Protein 2D3F (pdb70)

Solvent-accessible surface area: 8812 Å² total

Organism: Saimiriine herpesvirus 2 (NCBI:txid10381)

Radius of gyration: 23.94 Å; Cα contacts (8 Å, |Δi|>4): 575; chains: 6; bounding box: 18×18×87 Å

Structure (mmCIF, N/CA/C/O backbone):
data_2D3F
#
_entry.id   2D3F
#
_cell.length_a   26.082
_cell.length_b   26.532
_cell.length_c   79.843
_cell.angle_alpha   90.00
_cell.angle_beta   89.97
_cell.angle_gamma   90.00
#
_symmetry.space_group_name_H-M   'P 1 21 1'
#
loop_
_entity.id
_entity.type
_entity.pdbx_description
1 polymer 'COLLAGEN MODEL PEPTIDES (PRO-PRO-GLY)4-PRO-HYP-GLY-(PRO-PRO-GLY)4'
2 water water
#
loop_
_atom_site.group_PDB
_atom_site.id
_atom_site.type_symbol
_atom_site.label_atom_id
_atom_site.label_alt_id
_atom_site.label_comp_id
_atom_site.label_asym_id
_atom_site.label_entity_id
_atom_site.label_seq_id
_atom_site.pdbx_PDB_ins_code
_atom_site.Cartn_x
_atom_site.Cartn_y
_atom_site.Cartn_z
_atom_site.occupancy
_atom_site.B_iso_or_equiv
_atom_site.auth_seq_id
_atom_site.auth_comp_id
_atom_site.auth_asym_id
_atom_site.auth_atom_id
_atom_site.pdbx_PDB_model_num
ATOM 1 N N . PRO A 1 1 ? -0.787 3.508 69.769 1.00 23.16 1 PRO A N 1
ATOM 2 C CA . PRO A 1 1 ? -1.733 3.440 68.639 1.00 22.30 1 PRO A CA 1
ATOM 3 C C . PRO A 1 1 ? -1.086 2.869 67.387 1.00 16.58 1 PRO A C 1
ATOM 4 O O . PRO A 1 1 ? 0.130 2.640 67.366 1.00 15.46 1 PRO A O 1
ATOM 8 N N . PRO A 1 2 ? -1.857 2.631 66.342 1.00 15.15 2 PRO A N 1
ATOM 9 C CA . PRO A 1 2 ? -1.243 2.174 65.080 1.00 13.70 2 PRO A CA 1
ATOM 10 C C . PRO A 1 2 ? -0.317 3.223 64.497 1.00 12.68 2 PRO A C 1
ATOM 11 O O . PRO A 1 2 ? -0.521 4.428 64.676 1.00 15.23 2 PRO A O 1
ATOM 15 N N . GLY A 1 3 ? 0.711 2.752 63.788 1.00 12.10 3 GLY A N 1
ATOM 16 C CA . GLY A 1 3 ? 1.615 3.672 63.093 1.00 12.55 3 GLY A CA 1
ATOM 17 C C . GLY A 1 3 ? 0.881 4.240 61.892 1.00 10.83 3 GLY A C 1
ATOM 18 O O . GLY A 1 3 ? -0.236 3.852 61.593 1.00 12.94 3 GLY A O 1
ATOM 19 N N . PRO A 1 4 ? 1.549 5.154 61.200 1.00 10.09 4 PRO A N 1
ATOM 20 C CA . PRO A 1 4 ? 1.007 5.786 60.006 1.00 9.21 4 PRO A CA 1
ATOM 21 C C . PRO A 1 4 ? 0.973 4.829 58.833 1.00 8.34 4 PRO A C 1
ATOM 22 O O . PRO A 1 4 ? 1.638 3.787 58.784 1.00 7.74 4 PRO A O 1
ATOM 26 N N . PRO A 1 5 ? 0.197 5.149 57.806 1.00 9.38 5 PRO A N 1
ATOM 27 C CA . PRO A 1 5 ? 0.207 4.297 56.621 1.00 8.98 5 PRO A CA 1
ATOM 28 C C . PRO A 1 5 ? 1.596 4.272 56.019 1.00 5.78 5 PRO A C 1
ATOM 29 O O . PRO A 1 5 ? 2.352 5.241 56.186 1.00 9.04 5 PRO A O 1
ATOM 33 N N . GLY A 1 6 ? 1.947 3.212 55.291 1.00 5.68 6 GLY A N 1
ATOM 34 C CA . GLY A 1 6 ? 3.156 3.212 54.456 1.00 6.29 6 GLY A CA 1
ATOM 35 C C . GLY A 1 6 ? 3.060 4.194 53.304 1.00 6.20 6 GLY A C 1
ATOM 36 O O . GLY A 1 6 ? 2.028 4.798 53.014 1.00 7.13 6 GLY A O 1
ATOM 37 N N . PRO A 1 7 ? 4.202 4.371 52.615 1.00 7.73 7 PRO A N 1
ATOM 38 C CA . PRO A 1 7 ? 4.215 5.277 51.477 1.00 8.85 7 PRO A CA 1
ATOM 39 C C . PRO A 1 7 ? 3.567 4.599 50.265 1.00 8.38 7 PRO A C 1
ATOM 40 O O . PRO A 1 7 ? 3.236 3.402 50.272 1.00 7.53 7 PRO A O 1
ATOM 44 N N . PRO A 1 8 ? 3.379 5.367 49.196 1.00 8.79 8 PRO A N 1
ATOM 45 C CA . PRO A 1 8 ? 2.813 4.828 47.966 1.00 7.80 8 PRO A CA 1
ATOM 46 C C . PRO A 1 8 ? 3.645 3.683 47.423 1.00 8.25 8 PRO A C 1
ATOM 47 O O . PRO A 1 8 ? 4.861 3.644 47.588 1.00 9.23 8 PRO A O 1
ATOM 51 N N . GLY A 1 9 ? 2.962 2.765 46.753 1.00 7.73 9 GL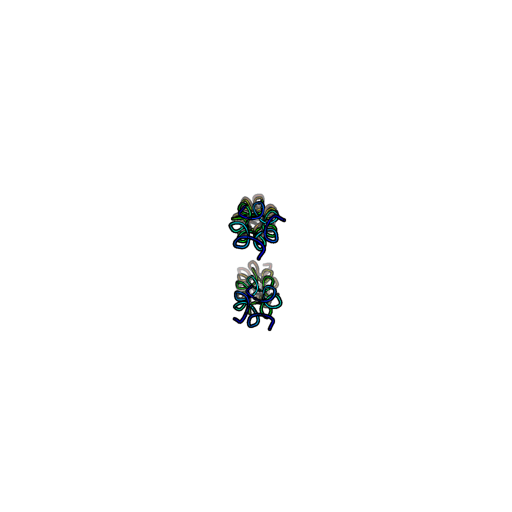Y A N 1
ATOM 52 C CA . GLY A 1 9 ? 3.655 1.716 46.040 1.00 7.30 9 GLY A CA 1
ATOM 53 C C . GLY A 1 9 ? 4.413 2.245 44.837 1.00 6.81 9 GLY A C 1
ATOM 54 O O . GLY A 1 9 ? 4.354 3.434 44.537 1.00 8.97 9 GLY A O 1
ATOM 55 N N . PRO A 1 10 ? 5.120 1.325 44.182 1.00 8.98 10 PRO A N 1
ATOM 56 C CA . PRO A 1 10 ? 5.923 1.765 43.012 1.00 8.76 10 PRO A CA 1
ATOM 57 C C . PRO A 1 10 ? 5.024 1.998 41.801 1.00 7.72 10 PRO A C 1
ATOM 58 O O . PRO A 1 10 ? 3.854 1.598 41.790 1.00 7.00 10 PRO A O 1
ATOM 62 N N . PRO A 1 11 ? 5.532 2.665 40.791 1.00 8.04 11 PRO A N 1
ATOM 63 C CA . PRO A 1 11 ? 4.777 2.852 39.548 1.00 7.14 11 PRO A CA 1
ATOM 64 C C . PRO A 1 11 ? 4.368 1.524 38.942 1.00 5.95 11 PRO A C 1
ATOM 65 O O . PRO A 1 11 ? 5.027 0.488 39.058 1.00 6.53 11 PRO A O 1
ATOM 69 N N . GLY A 1 12 ? 3.242 1.573 38.231 1.00 5.83 12 GLY A N 1
ATOM 70 C CA . GLY A 1 12 ? 2.869 0.373 37.498 1.00 6.48 12 GLY A CA 1
ATOM 71 C C . GLY A 1 12 ? 3.775 0.191 36.285 1.00 6.48 12 GLY A C 1
ATOM 72 O O . GLY A 1 12 ? 4.604 1.027 35.995 1.00 6.63 12 GLY A O 1
ATOM 73 N N . PRO A 1 13 ? 3.526 -0.957 35.654 1.00 8.00 13 PRO A N 1
ATOM 74 C CA . PRO A 1 13 ? 4.263 -1.267 34.435 1.00 10.06 13 PRO A CA 1
ATOM 75 C C . PRO A 1 13 ? 3.896 -0.366 33.256 1.00 11.04 13 PRO A C 1
ATOM 76 O O . PRO A 1 13 ? 2.870 0.300 33.245 1.00 6.99 13 PRO A O 1
ATOM 88 N N . GLY A 1 15 ? 2.405 0.692 29.726 1.00 8.30 15 GLY A N 1
ATOM 89 C CA . GLY A 1 15 ? 1.209 0.300 29.015 1.00 9.04 15 GLY A CA 1
ATOM 90 C C . GLY A 1 15 ? 1.496 -0.599 27.838 1.00 8.53 15 GLY A C 1
ATOM 91 O O . GLY A 1 15 ? 2.644 -0.867 27.456 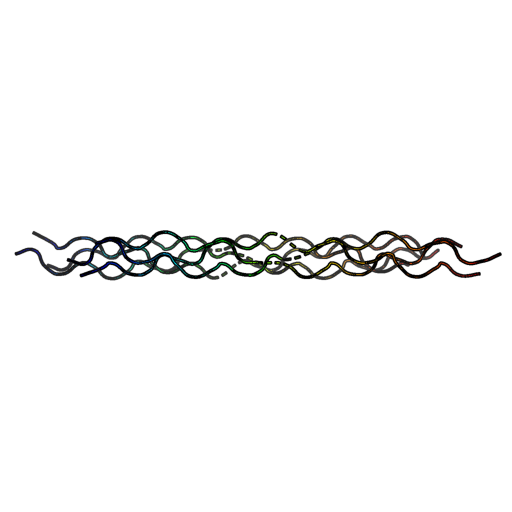1.00 10.94 15 GLY A O 1
ATOM 92 N N . PRO A 1 16 ? 0.417 -1.055 27.228 1.00 9.14 16 PRO A N 1
ATOM 93 C CA . PRO A 1 16 ? 0.550 -1.977 26.097 1.00 9.70 16 PRO A CA 1
ATOM 94 C C . PRO A 1 16 ? 1.043 -1.240 24.866 1.00 7.69 16 PRO A C 1
ATOM 95 O O . PRO A 1 16 ? 0.931 -0.014 24.818 1.00 6.79 16 PRO A O 1
ATOM 99 N N . PRO A 1 17 ? 1.558 -1.959 23.875 1.00 8.76 17 PRO A N 1
ATOM 100 C CA . PRO A 1 17 ? 1.976 -1.255 22.655 1.00 7.70 17 PRO A CA 1
ATOM 101 C C . PRO A 1 17 ? 0.801 -0.600 21.925 1.00 9.05 17 PRO A C 1
ATOM 102 O O . PRO A 1 17 ? -0.369 -1.000 22.019 1.00 9.48 17 PRO A O 1
ATOM 106 N N . GLY A 1 18 ? 1.117 0.476 21.172 1.00 8.88 18 GLY A N 1
ATOM 107 C CA . GLY A 1 18 ? 0.074 1.129 20.379 1.00 8.11 18 GLY A CA 1
ATOM 108 C C . GLY A 1 18 ? -0.288 0.324 19.138 1.00 9.71 18 GLY A C 1
ATOM 109 O O . GLY A 1 18 ? 0.364 -0.684 18.866 1.00 9.28 18 GLY A O 1
ATOM 110 N N . PRO A 1 19 ? -1.286 0.754 18.370 1.00 9.59 19 PRO A N 1
ATOM 111 C CA . PRO A 1 19 ? -1.767 0.016 17.196 1.00 9.68 19 PRO A CA 1
ATOM 112 C C . PRO A 1 19 ? -0.838 0.186 15.987 1.00 8.37 19 PRO A C 1
ATOM 113 O O . PRO A 1 19 ? -0.024 1.116 15.931 1.00 11.24 19 PRO A O 1
ATOM 117 N N . PRO A 1 20 ? -0.944 -0.685 14.986 1.00 10.61 20 PRO A N 1
ATOM 118 C CA . PRO A 1 20 ? -0.140 -0.499 13.778 1.00 10.65 20 PRO A CA 1
ATOM 119 C C . PRO A 1 20 ? -0.466 0.874 13.179 1.00 12.71 20 PRO A C 1
ATOM 120 O O . PRO A 1 20 ? -1.561 1.414 13.310 1.00 14.61 20 PRO A O 1
ATOM 124 N N . GLY A 1 21 ? 0.529 1.481 12.528 1.00 11.60 21 GLY A N 1
ATOM 125 C CA . GLY A 1 21 ? 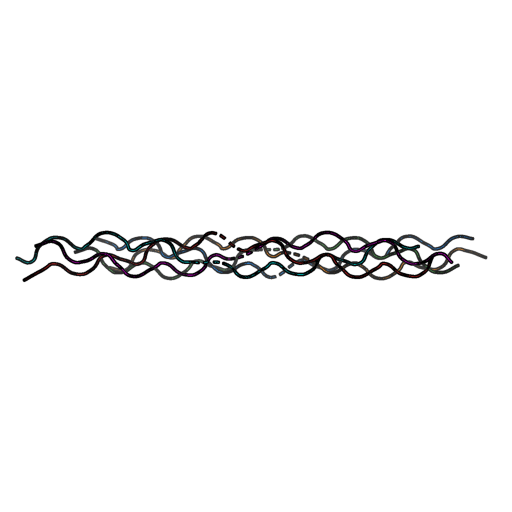0.300 2.736 11.816 1.00 14.90 21 GLY A CA 1
ATOM 126 C C . GLY A 1 21 ? -0.615 2.634 10.616 1.00 20.46 21 GLY A C 1
ATOM 127 O O . GLY A 1 21 ? -1.046 1.539 10.222 1.00 20.30 21 GLY A O 1
ATOM 128 N N . PRO A 1 22 ? -0.961 3.742 9.949 1.00 18.63 22 PRO A N 1
ATOM 129 C CA . PRO A 1 22 ? -1.838 3.677 8.781 1.00 20.10 22 PRO A CA 1
ATOM 130 C C . PRO A 1 22 ? -1.134 3.088 7.567 1.00 22.52 22 PRO A C 1
ATOM 131 O O . PRO A 1 22 ? 0.087 3.033 7.547 1.00 19.71 22 PRO A O 1
ATOM 135 N N . PRO A 1 23 ? -1.897 2.675 6.567 1.00 28.69 23 PRO A N 1
ATOM 136 C CA . PRO A 1 23 ? -1.294 2.163 5.328 1.00 31.20 23 PRO A CA 1
ATOM 137 C C . PRO A 1 23 ? -0.357 3.165 4.664 1.00 34.21 23 PRO A C 1
ATOM 138 O O . PRO A 1 23 ? -0.538 4.371 4.832 1.00 35.78 23 PRO A O 1
ATOM 142 N N . GLY A 1 24 ? 0.620 2.698 3.893 1.00 35.38 24 GLY A N 1
ATOM 143 C CA . GLY A 1 24 ? 1.460 3.637 3.150 1.00 38.32 24 GLY A CA 1
ATOM 144 C C . GLY A 1 24 ? 0.715 4.191 1.943 1.00 42.25 24 GLY A C 1
ATOM 145 O O . GLY A 1 24 ? -0.392 3.721 1.644 1.00 50.67 24 GLY A O 1
ATOM 146 N N . PRO A 1 25 ? 1.288 5.161 1.239 1.00 44.47 25 PRO A N 1
ATOM 147 C CA . PRO A 1 25 ? 0.613 5.772 0.090 1.00 44.72 25 PRO A CA 1
ATOM 148 C C . PRO A 1 25 ? 0.527 4.820 -1.103 1.00 44.15 25 PRO A C 1
ATOM 149 O O . PRO A 1 25 ? 1.190 3.778 -1.096 1.00 42.16 25 PRO A O 1
ATOM 153 N N . PRO A 1 26 ? -0.274 5.195 -2.101 1.00 44.98 26 PRO A N 1
ATOM 154 C CA . PRO A 1 26 ? -0.409 4.386 -3.315 1.00 46.30 26 PRO A CA 1
ATOM 155 C C . PRO A 1 26 ? 0.905 4.308 -4.095 1.00 47.58 26 PRO A C 1
ATOM 156 O O . PRO A 1 26 ? 1.997 4.523 -3.549 1.00 46.23 26 PRO A O 1
ATOM 160 N N . PRO B 1 1 ? 1.042 -1.238 67.114 1.00 30.64 1 PRO B N 1
ATOM 161 C CA . PRO B 1 1 ? 0.867 -2.056 65.897 1.00 27.20 1 PRO B CA 1
ATOM 162 C C . PRO B 1 1 ? 1.279 -1.311 64.640 1.00 17.37 1 PRO B C 1
ATOM 163 O O . PRO B 1 1 ? 1.115 -0.074 64.618 1.00 13.15 1 PRO B O 1
ATOM 167 N N . PRO B 1 2 ? 1.781 -1.981 63.611 1.00 13.33 2 PRO B N 1
ATOM 168 C CA . PRO B 1 2 ? 2.139 -1.275 62.366 1.00 10.75 2 PRO B CA 1
ATOM 169 C C . PRO B 1 2 ? 0.900 -0.635 61.749 1.00 10.00 2 PRO B C 1
ATOM 170 O O . PRO B 1 2 ? -0.237 -1.052 61.941 1.00 13.00 2 PRO B O 1
ATOM 174 N N . GLY B 1 3 ? 1.168 0.436 60.994 1.00 11.86 3 GLY B N 1
ATOM 175 C CA . GLY B 1 3 ? 0.095 1.108 60.261 1.00 9.63 3 GLY B CA 1
ATOM 176 C C . GLY B 1 3 ? -0.276 0.313 59.020 1.00 8.20 3 GLY B C 1
ATOM 177 O O . GLY B 1 3 ? 0.416 -0.669 58.736 1.00 8.70 3 GLY B O 1
ATOM 178 N N . PRO B 1 4 ? -1.318 0.713 58.315 1.00 8.08 4 PRO B N 1
ATOM 179 C CA . PRO B 1 4 ? -1.761 -0.026 57.122 1.00 8.18 4 PRO B CA 1
ATOM 180 C C . PRO B 1 4 ? -0.850 0.175 55.924 1.00 5.77 4 PRO B C 1
ATOM 181 O O . PRO B 1 4 ? -0.042 1.103 55.845 1.00 7.26 4 PRO B O 1
ATOM 185 N N . PRO B 1 5 ? -0.978 -0.697 54.916 1.00 7.16 5 PRO B N 1
ATOM 186 C CA . PRO B 1 5 ? -0.215 -0.481 53.686 1.00 7.24 5 PRO B CA 1
ATOM 187 C C . PRO B 1 5 ? -0.581 0.891 53.097 1.00 6.89 5 PRO B C 1
ATOM 188 O O . PRO B 1 5 ? -1.709 1.392 53.238 1.00 7.56 5 PRO B O 1
ATOM 192 N N . GLY B 1 6 ? 0.452 1.424 52.431 1.00 5.79 6 GLY B N 1
ATOM 193 C CA . GLY B 1 6 ? 0.301 2.679 51.696 1.00 4.71 6 GLY B CA 1
ATOM 194 C C . GLY B 1 6 ? -0.645 2.573 50.514 1.00 8.04 6 GLY B C 1
ATOM 195 O O . GLY B 1 6 ? -1.131 1.516 50.158 1.00 8.13 6 GLY B O 1
ATOM 196 N N . PRO B 1 7 ? -0.942 3.702 49.873 1.00 6.77 7 PRO B N 1
ATOM 197 C CA . PRO B 1 7 ? -1.828 3.695 48.719 1.00 7.71 7 PRO B CA 1
ATOM 198 C C . PRO B 1 7 ? -1.138 3.124 47.481 1.00 6.44 7 PRO B C 1
ATOM 199 O O . PRO B 1 7 ? 0.078 2.993 47.468 1.00 5.87 7 PRO B O 1
ATOM 203 N N . PRO B 1 8 ? -1.937 2.826 46.457 1.00 10.61 8 PRO B N 1
ATOM 204 C CA . PRO B 1 8 ? -1.330 2.363 45.194 1.00 8.96 8 PRO B CA 1
ATOM 205 C C . PRO B 1 8 ? -0.357 3.398 44.610 1.00 8.55 8 PRO B C 1
ATOM 206 O O . PRO B 1 8 ? -0.503 4.604 44.821 1.00 9.49 8 PRO B O 1
ATOM 210 N N . GLY B 1 9 ? 0.626 2.864 43.877 1.00 7.50 9 GLY B N 1
ATOM 211 C CA . GLY B 1 9 ? 1.528 3.722 43.174 1.00 5.65 9 GLY B CA 1
ATOM 212 C C . GLY B 1 9 ? 0.887 4.388 41.981 1.00 6.74 9 GLY B C 1
ATOM 213 O O . GLY B 1 9 ? -0.248 4.089 41.652 1.00 7.76 9 GLY B O 1
ATOM 214 N N . PRO B 1 10 ? 1.645 5.264 41.345 1.00 7.19 10 PRO B N 1
ATOM 215 C CA . PRO B 1 10 ? 1.115 5.907 40.137 1.00 9.58 10 PRO B CA 1
ATOM 216 C C . PRO B 1 10 ? 1.069 4.962 38.951 1.00 8.61 10 PRO B C 1
ATOM 217 O O . PRO B 1 10 ? 1.712 3.899 38.941 1.00 8.07 10 PRO B O 1
ATOM 221 N N . PRO B 1 11 ? 0.318 5.312 37.921 1.00 8.56 11 PRO B N 1
ATOM 222 C CA . PRO B 1 11 ? 0.317 4.506 36.698 1.00 8.83 11 PRO B CA 1
ATOM 223 C C . PRO B 1 11 ? 1.696 4.489 36.065 1.00 7.14 11 PRO B C 1
ATOM 224 O O . PRO B 1 11 ? 2.533 5.366 36.237 1.00 8.13 11 PRO B O 1
ATOM 228 N N . GLY B 1 12 ? 1.948 3.412 35.341 1.00 6.64 12 GLY B N 1
ATOM 229 C CA . GLY B 1 12 ? 3.147 3.335 34.547 1.00 5.84 12 GLY B CA 1
ATOM 230 C C . GLY B 1 12 ? 3.087 4.301 33.362 1.00 5.89 12 GLY B C 1
ATOM 231 O O . GLY B 1 12 ? 2.038 4.909 33.114 1.00 7.39 12 GLY B O 1
ATOM 232 N N . PRO B 1 13 ? 4.191 4.442 32.670 1.00 7.23 13 PRO B N 1
ATOM 233 C CA . PRO B 1 13 ? 4.201 5.320 31.507 1.00 7.79 13 PRO B CA 1
ATOM 234 C C . PRO B 1 13 ? 3.537 4.672 30.291 1.00 7.43 13 PRO B C 1
ATOM 235 O O . PRO B 1 13 ? 3.194 3.492 30.357 1.00 7.42 13 PRO B O 1
ATOM 247 N N . GLY B 1 15 ? 2.924 2.754 26.815 1.00 6.74 15 GLY B N 1
ATOM 248 C CA . GLY B 1 15 ? 3.593 1.688 26.110 1.00 7.64 15 GLY B CA 1
ATOM 249 C C . GLY B 1 15 ? 4.338 2.206 24.898 1.00 6.93 15 GLY B C 1
ATOM 250 O O . GLY B 1 15 ? 4.202 3.366 24.552 1.00 8.47 15 GLY B O 1
ATOM 251 N N . PRO B 1 16 ? 5.081 1.330 24.239 1.00 8.39 16 PRO B N 1
ATOM 252 C CA . PRO B 1 16 ? 5.854 1.637 23.057 1.00 9.77 16 PRO B CA 1
ATOM 253 C C . PRO B 1 16 ? 4.927 1.875 21.856 1.00 8.30 16 PRO B C 1
ATOM 254 O O . PRO B 1 16 ? 3.781 1.450 21.933 1.00 7.97 16 PRO B O 1
ATOM 258 N N . PRO B 1 17 ? 5.468 2.525 20.836 1.00 9.22 17 PRO B N 1
ATOM 259 C CA . PRO B 1 17 ? 4.653 2.761 19.640 1.00 11.26 17 PRO B CA 1
ATOM 260 C C . PRO B 1 17 ? 4.311 1.428 18.989 1.00 9.47 17 PRO B C 1
ATOM 261 O O . PRO B 1 17 ? 5.043 0.445 19.096 1.00 11.24 17 PRO B O 1
ATOM 265 N N . GLY B 1 18 ? 3.184 1.396 18.287 1.00 8.01 18 GLY B N 1
ATOM 266 C CA . GLY B 1 18 ? 2.757 0.270 17.476 1.00 12.57 18 GLY B CA 1
ATOM 267 C C . GLY B 1 18 ? 3.725 -0.009 16.361 1.00 12.96 18 GLY B C 1
ATOM 268 O O . GLY B 1 18 ? 4.650 0.749 16.075 1.00 11.72 18 GLY B O 1
ATOM 269 N N . PRO B 1 19 ? 3.561 -1.117 15.635 1.00 12.84 19 PRO B N 1
ATOM 270 C CA . PRO B 1 19 ? 4.348 -1.368 14.442 1.00 16.14 19 PRO B CA 1
ATOM 271 C C . PRO B 1 19 ? 3.940 -0.480 13.276 1.00 17.78 19 PRO B C 1
ATOM 272 O O . PRO B 1 19 ? 2.880 0.141 13.198 1.00 16.04 19 PRO B O 1
ATOM 276 N N . PRO B 1 20 ? 4.836 -0.417 12.293 1.00 22.49 20 PRO B N 1
ATOM 277 C CA . PRO B 1 20 ? 4.447 0.266 11.078 1.00 19.83 20 PRO B CA 1
ATOM 278 C C . PRO B 1 20 ? 3.222 -0.406 10.473 1.00 21.11 20 PRO B C 1
ATOM 279 O O . PRO B 1 20 ? 2.920 -1.591 10.601 1.00 23.25 20 PRO B O 1
ATOM 283 N N . GLY B 1 21 ? 2.484 0.423 9.752 1.00 16.51 21 GLY B N 1
ATOM 284 C CA . GLY B 1 21 ? 1.326 -0.073 9.027 1.00 23.22 21 GLY B CA 1
ATOM 285 C C . GLY B 1 21 ? 1.715 -0.809 7.758 1.00 26.64 21 GLY B C 1
ATOM 286 O O . GLY B 1 21 ? 2.869 -0.899 7.347 1.00 28.05 21 GLY B O 1
ATOM 287 N N . PRO B 1 22 ? 0.689 -1.345 7.113 1.00 29.36 22 PRO B N 1
ATOM 288 C CA . PRO B 1 22 ? 0.823 -2.083 5.862 1.00 31.87 22 PRO B CA 1
ATOM 289 C C . PRO B 1 22 ? 1.146 -1.104 4.735 1.00 40.44 22 PRO B C 1
ATOM 290 O O . PRO B 1 22 ? 0.861 0.086 4.919 1.00 37.64 22 PRO B O 1
ATOM 294 N N . PRO B 1 23 ? 1.703 -1.607 3.637 1.00 47.25 23 PRO B N 1
ATOM 295 C CA . PRO B 1 23 ? 1.972 -0.784 2.458 1.00 49.68 23 PRO B CA 1
ATOM 296 C C . PRO B 1 23 ? 0.695 -0.335 1.753 1.00 49.44 23 PRO B C 1
ATOM 297 O O . PRO B 1 23 ? -0.352 -0.974 1.853 1.00 41.95 23 PRO B O 1
ATOM 301 N N . GLY B 1 24 ? 0.842 0.771 1.029 1.00 51.97 24 GLY B N 1
ATOM 302 C CA . GLY B 1 24 ? -0.246 1.282 0.208 1.00 56.36 24 GLY B CA 1
ATOM 303 C C . GLY B 1 24 ? -0.585 0.304 -0.901 1.00 55.81 24 GLY B C 1
ATOM 304 O O . GLY B 1 24 ? 0.153 -0.658 -1.121 1.00 61.52 24 GLY B O 1
ATOM 305 N N . PRO B 1 25 ? -1.675 0.505 -1.624 1.00 58.78 25 PRO B N 1
ATOM 306 C CA . PRO B 1 25 ? -2.079 -0.475 -2.650 1.00 59.72 25 PRO B CA 1
ATOM 307 C C . PRO B 1 25 ? -1.223 -0.320 -3.900 1.00 64.27 25 PRO B C 1
ATOM 308 O O . PRO B 1 25 ? -0.328 0.540 -3.900 1.00 64.60 25 PRO B O 1
ATOM 312 N N . PRO B 1 26 ? -1.439 -1.097 -4.952 1.00 66.13 26 PRO B N 1
ATOM 313 C CA . PRO B 1 26 ? -0.656 -0.888 -6.181 1.00 65.20 26 PRO B CA 1
ATOM 314 C C . PRO B 1 26 ? -1.307 0.152 -7.076 1.00 61.04 26 PRO B C 1
ATOM 315 O O . PRO B 1 26 ? -1.208 1.366 -6.923 1.00 58.03 26 PRO B O 1
ATOM 319 N N . PRO C 1 1 ? 4.169 4.498 72.484 1.00 25.43 1 PRO C N 1
ATOM 320 C CA . PRO C 1 1 ? 4.182 5.344 71.268 1.00 24.49 1 PRO C CA 1
ATOM 321 C C . PRO C 1 1 ? 3.507 4.655 70.097 1.00 24.70 1 PRO C C 1
ATOM 322 O O . PRO C 1 1 ? 3.137 3.474 70.194 1.00 19.33 1 PRO C O 1
ATOM 326 N N . PRO C 1 2 ? 3.321 5.378 69.004 1.00 21.02 2 PRO C N 1
ATOM 327 C CA . PRO C 1 2 ? 2.752 4.747 67.814 1.00 17.98 2 PRO C CA 1
ATOM 328 C C . PRO C 1 2 ? 3.643 3.647 67.254 1.00 18.27 2 PRO C C 1
ATOM 329 O O . PRO C 1 2 ? 4.851 3.665 67.382 1.00 22.58 2 PRO C O 1
ATOM 333 N N . GLY C 1 3 ? 3.018 2.656 66.612 1.00 14.65 3 GLY C N 1
ATOM 334 C CA . GLY C 1 3 ? 3.817 1.588 66.022 1.00 14.18 3 GLY C CA 1
ATOM 335 C C . GLY C 1 3 ? 4.474 2.129 64.773 1.00 11.42 3 GLY C C 1
ATOM 336 O O . GLY C 1 3 ? 4.330 3.299 64.475 1.00 13.71 3 GLY C O 1
ATOM 337 N N . PRO C 1 4 ? 5.194 1.255 64.077 1.00 10.90 4 PRO C N 1
ATOM 338 C CA . PRO C 1 4 ? 5.920 1.659 62.878 1.00 12.64 4 PRO C CA 1
ATOM 339 C C . PRO C 1 4 ? 4.986 1.909 61.706 1.00 11.64 4 PRO C C 1
ATOM 340 O O . PRO C 1 4 ? 3.832 1.475 61.712 1.00 10.14 4 PRO C O 1
ATOM 344 N N . PRO C 1 5 ? 5.481 2.631 60.699 1.00 12.09 5 PRO C N 1
ATOM 345 C CA . PRO C 1 5 ? 4.702 2.830 59.475 1.00 10.06 5 PRO C CA 1
ATOM 346 C C . PRO C 1 5 ? 4.366 1.500 58.825 1.00 8.10 5 PRO C C 1
ATOM 347 O O . PRO C 1 5 ? 5.099 0.533 58.929 1.00 7.29 5 PRO C O 1
ATOM 351 N N . GLY C 1 6 ? 3.236 1.524 58.107 1.00 5.95 6 GLY C N 1
ATOM 352 C CA . GLY C 1 6 ? 2.843 0.347 57.337 1.00 8.80 6 GLY C CA 1
ATOM 353 C C . GLY C 1 6 ? 3.794 0.081 56.182 1.00 7.20 6 GLY C C 1
ATOM 354 O O . GLY C 1 6 ? 4.673 0.895 55.903 1.00 6.97 6 GLY C O 1
ATOM 355 N N . PRO C 1 7 ? 3.602 -1.049 55.484 1.00 8.23 7 PRO C N 1
ATOM 356 C CA . PRO C 1 7 ? 4.414 -1.322 54.295 1.00 9.81 7 PRO C CA 1
ATOM 357 C C . PRO C 1 7 ? 4.002 -0.430 53.129 1.00 9.67 7 PRO C C 1
ATOM 358 O O . PRO C 1 7 ? 2.931 0.156 53.083 1.00 7.19 7 PRO C O 1
ATOM 362 N N . PRO C 1 8 ? 4.870 -0.352 52.135 1.00 11.63 8 PRO C N 1
ATOM 363 C CA . PRO C 1 8 ? 4.473 0.395 50.934 1.00 9.24 8 PRO C CA 1
ATOM 364 C C . PRO C 1 8 ? 3.234 -0.223 50.318 1.00 9.76 8 PRO C C 1
ATOM 365 O O . PRO C 1 8 ? 2.928 -1.406 50.465 1.00 11.56 8 PRO C O 1
ATOM 369 N N . GLY C 1 9 ? 2.497 0.632 49.614 1.00 7.94 9 GLY C N 1
ATOM 370 C CA . GLY C 1 9 ? 1.325 0.218 48.883 1.00 10.29 9 GLY C CA 1
ATOM 371 C C . GLY C 1 9 ? 1.609 -0.691 47.714 1.00 8.51 9 GLY C C 1
ATOM 372 O O . GLY C 1 9 ? 2.754 -0.949 47.368 1.00 9.93 9 GLY C O 1
ATOM 373 N N . PRO C 1 10 ? 0.535 -1.165 47.080 1.00 9.67 10 PRO C N 1
ATOM 374 C CA . PRO C 1 10 ? 0.619 -2.007 45.898 1.00 8.66 10 PRO C CA 1
ATOM 375 C C . PRO C 1 10 ? 1.161 -1.168 44.727 1.00 8.19 10 PRO C C 1
ATOM 376 O O . PRO C 1 10 ? 1.042 0.060 44.728 1.00 7.37 10 PRO C O 1
ATOM 380 N N . PRO C 1 11 ? 1.632 -1.861 43.708 1.00 10.48 11 PRO C N 1
ATOM 381 C CA . PRO C 1 11 ? 2.008 -1.153 42.497 1.00 8.63 11 PRO C CA 1
ATOM 382 C C . PRO C 1 11 ? 0.832 -0.455 41.846 1.00 6.63 11 PRO C C 1
ATOM 383 O O . PRO C 1 11 ? -0.303 -0.866 41.941 1.00 7.77 11 PRO C O 1
ATOM 387 N N . GLY C 1 12 ? 1.095 0.618 41.119 1.00 6.63 12 GLY C N 1
ATOM 388 C CA . GLY C 1 12 ? 0.119 1.303 40.295 1.00 6.32 12 GLY C CA 1
ATOM 389 C C . GLY C 1 12 ? -0.269 0.455 39.108 1.00 6.09 12 GLY C C 1
ATOM 390 O O . GLY C 1 12 ? 0.307 -0.582 38.827 1.00 7.07 12 GLY C O 1
ATOM 391 N N . PRO C 1 13 ? -1.292 0.929 38.393 1.00 8.43 13 PRO C N 1
ATOM 392 C CA . PRO C 1 13 ? -1.753 0.172 37.237 1.00 7.51 13 PRO C CA 1
ATOM 393 C C . PRO C 1 13 ? -0.858 0.386 36.033 1.00 7.07 13 PRO C C 1
ATOM 394 O O . PRO C 1 13 ? -0.054 1.323 35.993 1.00 7.19 13 PRO C O 1
ATOM 406 N N . GLY C 1 15 ? 0.400 1.653 32.493 1.00 8.87 15 GLY C N 1
ATOM 407 C CA . GLY C 1 15 ? 0.244 2.894 31.757 1.00 8.96 15 GLY C CA 1
ATOM 408 C C . GLY C 1 15 ? -0.709 2.735 30.584 1.00 6.36 15 GLY C C 1
ATOM 409 O O . GLY C 1 15 ? -1.210 1.664 30.258 1.00 8.13 15 GLY C O 1
ATOM 410 N N . PRO C 1 16 ? -0.976 3.856 29.935 1.00 7.49 16 PRO C N 1
ATOM 411 C CA . PRO C 1 16 ? -1.793 3.829 28.721 1.00 7.96 16 PRO C CA 1
ATOM 412 C C . PRO C 1 16 ? -1.101 3.209 27.509 1.00 7.50 16 PRO C C 1
ATOM 413 O O . PRO C 1 16 ? 0.131 2.985 27.451 1.00 6.90 16 PRO C O 1
ATOM 417 N N . PRO C 1 17 ? -1.892 2.890 26.499 1.00 7.58 17 PRO C N 1
ATOM 418 C CA . PRO C 1 17 ? -1.303 2.345 25.282 1.00 8.47 17 PRO C CA 1
ATOM 419 C C . PRO C 1 17 ? -0.327 3.358 24.660 1.00 7.38 17 PRO C C 1
ATOM 420 O O . PRO C 1 17 ? -0.492 4.564 24.789 1.00 10.55 17 PRO C O 1
ATOM 424 N N . GLY C 1 18 ? 0.684 2.805 23.988 1.00 7.46 18 GLY C N 1
ATOM 425 C CA . GLY C 1 18 ? 1.579 3.645 23.210 1.00 8.66 18 GLY C CA 1
ATOM 426 C C . GLY C 1 18 ? 0.849 4.209 21.993 1.00 9.51 18 GLY C C 1
ATOM 427 O O . GLY C 1 18 ? -0.305 3.872 21.694 1.00 9.24 18 GLY C O 1
ATOM 428 N N . PRO C 1 19 ? 1.554 5.100 21.301 1.00 9.97 19 PRO C N 1
ATOM 429 C CA . PRO C 1 19 ? 1.011 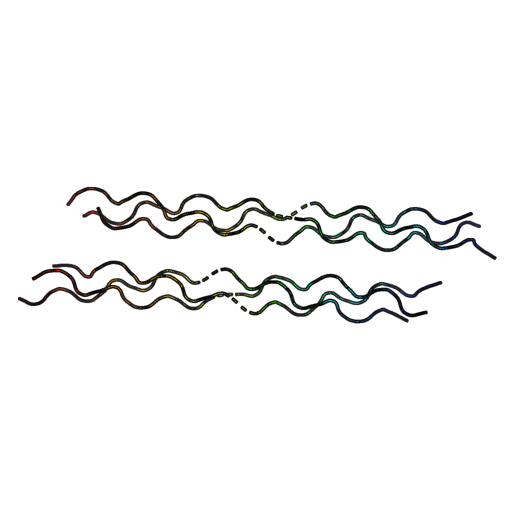5.783 20.119 1.00 10.83 19 PRO C CA 1
ATOM 430 C C . PRO C 1 19 ? 0.977 4.850 18.927 1.00 9.24 19 PRO C C 1
ATOM 431 O O . PRO C 1 19 ? 1.610 3.806 18.904 1.00 10.01 19 PRO C O 1
ATOM 435 N N . PRO C 1 20 ? 0.255 5.190 17.873 1.00 12.01 20 PRO C N 1
ATOM 436 C CA . PRO C 1 20 ? 0.322 4.330 16.685 1.00 12.30 20 PRO C CA 1
ATOM 437 C C . PRO C 1 20 ? 1.735 4.285 16.120 1.00 10.09 20 PRO C C 1
ATOM 438 O O . PRO C 1 20 ? 2.543 5.238 16.229 1.00 12.64 20 PRO C O 1
ATOM 442 N N . GLY C 1 21 ? 2.051 3.186 15.453 1.00 10.27 21 GLY C N 1
ATOM 443 C CA . GLY C 1 21 ? 3.221 3.141 14.598 1.00 12.77 21 GLY C CA 1
ATOM 444 C C . GLY C 1 21 ? 3.094 4.106 13.424 1.00 14.52 21 GLY C C 1
ATOM 445 O O . GLY C 1 21 ? 2.070 4.726 13.182 1.00 16.11 21 GLY C O 1
ATOM 446 N N . PRO C 1 22 ? 4.208 4.217 12.710 1.00 19.58 22 PRO C N 1
ATOM 447 C CA . PRO C 1 22 ? 4.293 5.134 11.572 1.00 22.11 22 PRO C CA 1
ATOM 448 C C . PRO C 1 22 ? 3.645 4.459 10.372 1.00 19.26 22 PRO C C 1
ATOM 449 O O . PRO C 1 22 ? 3.389 3.258 10.446 1.00 17.57 22 PRO C O 1
ATOM 453 N N . PRO C 1 23 ? 3.394 5.257 9.346 1.00 24.74 23 PRO C N 1
ATOM 454 C CA . PRO C 1 23 ? 2.808 4.750 8.097 1.00 26.31 23 PRO C CA 1
ATOM 455 C C . PRO C 1 23 ? 3.584 3.582 7.508 1.00 28.90 23 PRO C C 1
ATOM 456 O O . PRO C 1 23 ? 4.793 3.452 7.718 1.00 32.34 23 PRO C O 1
ATOM 460 N N . GLY C 1 24 ? 2.851 2.755 6.763 1.00 30.84 24 GLY C N 1
ATOM 461 C CA . GLY C 1 24 ? 3.511 1.675 6.032 1.00 33.51 24 GLY C CA 1
ATOM 462 C C . GLY C 1 24 ? 4.373 2.218 4.904 1.00 38.46 24 GLY C C 1
ATOM 463 O O . GLY C 1 24 ? 4.363 3.429 4.641 1.00 35.18 24 GLY C O 1
ATOM 464 N N . PRO C 1 25 ? 5.133 1.345 4.248 1.00 39.97 25 PRO C N 1
ATOM 465 C CA . PRO C 1 25 ? 5.904 1.742 3.064 1.00 40.98 25 PRO C CA 1
ATOM 466 C C . PRO C 1 25 ? 5.015 1.893 1.834 1.00 40.10 25 PRO C C 1
ATOM 467 O O . PRO C 1 25 ? 3.876 1.432 1.815 1.00 34.75 25 PRO C O 1
ATOM 471 N N . PRO C 1 26 ? 5.514 2.574 0.808 1.00 40.68 26 PRO C N 1
ATOM 472 C CA . PRO C 1 26 ? 4.819 2.610 -0.486 1.00 41.44 26 PRO C CA 1
ATOM 473 C C . PRO C 1 26 ? 4.388 1.236 -0.949 1.00 41.82 26 PRO C C 1
ATOM 474 O O . PRO C 1 26 ? 4.925 0.183 -0.615 1.00 52.54 26 PRO C O 1
ATOM 478 N N . PRO D 1 1 ? 14.880 9.202 79.774 1.00 50.42 1 PRO D N 1
ATOM 479 C CA . PRO D 1 1 ? 15.533 9.366 78.486 1.00 47.68 1 PRO D CA 1
ATOM 480 C C . PRO D 1 1 ? 14.619 9.928 77.394 1.00 45.15 1 PRO D C 1
ATOM 481 O O . PRO D 1 1 ? 13.396 9.981 77.513 1.00 47.23 1 PRO D O 1
ATOM 485 N N . PRO D 1 2 ? 15.236 10.369 76.300 1.00 40.58 2 PRO D N 1
ATOM 486 C CA . PRO D 1 2 ? 14.498 10.876 75.139 1.00 38.96 2 PRO D CA 1
ATOM 487 C C . PRO D 1 2 ? 13.512 9.888 74.538 1.00 33.63 2 PRO D C 1
ATOM 488 O O . PRO D 1 2 ? 13.614 8.672 74.631 1.00 39.76 2 PRO D O 1
ATOM 492 N N . GLY D 1 3 ? 12.517 10.463 73.862 1.00 30.97 3 GLY D N 1
ATOM 493 C CA . GLY D 1 3 ? 11.580 9.621 73.136 1.00 29.38 3 GLY D CA 1
ATOM 494 C C . GLY D 1 3 ? 12.265 9.127 71.868 1.00 26.77 3 GLY D C 1
ATOM 495 O O . GLY D 1 3 ? 13.381 9.553 71.531 1.00 28.93 3 GLY D O 1
ATOM 496 N N . PRO D 1 4 ? 11.580 8.208 71.191 1.00 23.96 4 PRO D N 1
ATOM 497 C CA . PRO D 1 4 ? 12.117 7.656 69.956 1.00 23.17 4 PRO D CA 1
ATOM 498 C C . PRO D 1 4 ? 12.050 8.648 68.802 1.00 19.90 4 PRO D C 1
ATOM 499 O O . PRO D 1 4 ? 11.251 9.585 68.802 1.00 19.04 4 PRO D O 1
ATOM 503 N N . PRO D 1 5 ? 12.917 8.420 67.810 1.00 18.46 5 PRO D N 1
ATOM 504 C CA . PRO D 1 5 ? 12.845 9.267 66.617 1.00 17.43 5 PRO D CA 1
ATOM 505 C C . PRO D 1 5 ? 11.489 9.138 65.955 1.00 15.47 5 PRO D C 1
ATOM 506 O O . PRO D 1 5 ? 10.701 8.195 66.090 1.00 16.92 5 PRO D O 1
ATOM 510 N N . GLY D 1 6 ? 11.181 10.156 65.154 1.00 13.03 6 GLY D N 1
ATOM 511 C CA . GLY D 1 6 ? 9.916 10.125 64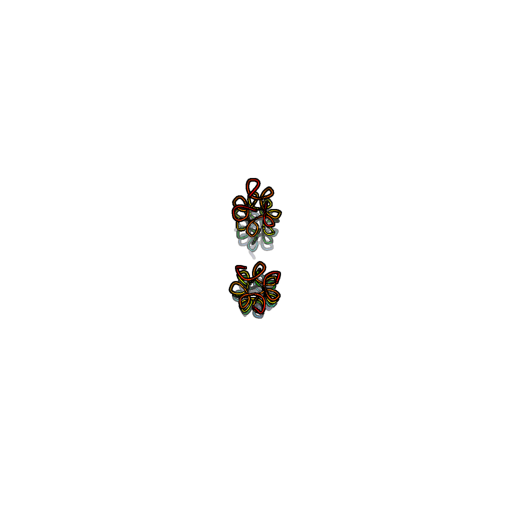.426 1.00 12.00 6 GLY D CA 1
ATOM 512 C C . GLY D 1 6 ? 10.003 9.198 63.236 1.00 10.93 6 GLY D C 1
ATOM 513 O O . GLY D 1 6 ? 11.054 8.644 62.944 1.00 12.76 6 GLY D O 1
ATOM 514 N N . PRO D 1 7 ? 8.909 8.983 62.517 1.00 9.56 7 PRO D N 1
ATOM 515 C CA . PRO D 1 7 ? 8.947 8.112 61.342 1.00 10.59 7 PRO D CA 1
ATOM 516 C C . PRO D 1 7 ? 9.588 8.805 60.147 1.00 9.33 7 PRO D C 1
ATOM 517 O O . PRO D 1 7 ? 9.844 10.006 60.210 1.00 9.68 7 PRO D O 1
ATOM 521 N N . PRO D 1 8 ? 9.838 8.059 59.069 1.00 11.16 8 PRO D N 1
ATOM 522 C CA . PRO D 1 8 ? 10.389 8.637 57.859 1.00 9.48 8 PRO D CA 1
ATOM 523 C C . PRO D 1 8 ? 9.486 9.730 57.315 1.00 7.44 8 PRO D C 1
ATOM 524 O O . PRO D 1 8 ? 8.255 9.715 57.439 1.00 10.83 8 PRO D O 1
ATOM 528 N N . GLY D 1 9 ? 10.168 10.706 56.687 1.00 7.58 9 GLY D N 1
ATOM 529 C CA . GLY D 1 9 ? 9.423 11.719 55.990 1.00 8.30 9 GLY D CA 1
ATOM 530 C C . GLY D 1 9 ? 8.676 11.196 54.786 1.00 6.71 9 GLY D C 1
ATOM 531 O O . GLY D 1 9 ? 8.750 10.024 54.444 1.00 8.46 9 GLY D O 1
ATOM 532 N N . PRO D 1 10 ? 7.939 12.087 54.126 1.00 8.72 10 PRO D N 1
ATOM 533 C CA . PRO D 1 10 ? 7.182 11.640 52.961 1.00 10.20 10 PRO D CA 1
ATOM 534 C C . PRO D 1 10 ? 8.090 11.415 51.767 1.00 8.00 10 PRO D C 1
ATOM 535 O O . PRO D 1 10 ? 9.218 11.860 51.789 1.00 6.67 10 PRO D O 1
ATOM 539 N N . PRO D 1 11 ? 7.577 10.770 50.730 1.00 7.34 11 PRO D N 1
ATOM 540 C CA . PRO D 1 11 ? 8.338 10.595 49.493 1.00 7.51 11 PRO D CA 1
ATOM 541 C C . PRO D 1 11 ? 8.677 11.939 48.873 1.00 7.86 11 PRO D C 1
ATOM 542 O O . PRO D 1 11 ? 8.006 12.951 48.960 1.00 5.53 11 PRO D O 1
ATOM 546 N N . GLY D 1 12 ? 9.810 11.922 48.167 1.00 5.48 12 GLY D N 1
ATOM 547 C CA . GLY D 1 12 ? 10.245 13.066 47.429 1.00 7.53 12 GLY D CA 1
ATOM 548 C C . GLY D 1 12 ? 9.329 13.329 46.238 1.00 7.40 12 GLY D C 1
ATOM 549 O O . GLY D 1 12 ? 8.462 12.524 45.912 1.00 6.75 12 GLY D O 1
ATOM 550 N N . PRO D 1 13 ? 9.557 14.464 45.606 1.00 9.84 13 PRO D N 1
ATOM 551 C CA . PRO D 1 13 ? 8.777 14.775 44.404 1.00 10.40 13 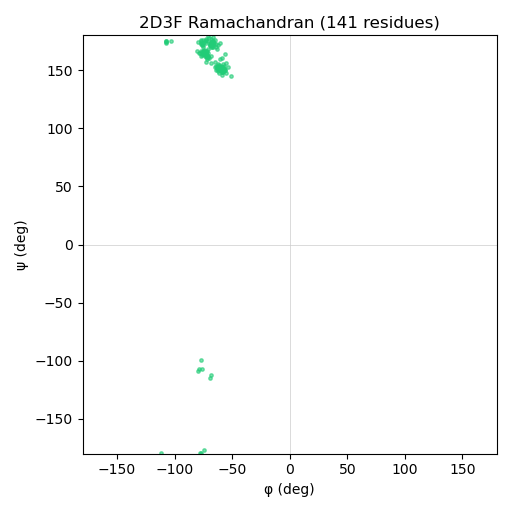PRO D CA 1
ATOM 552 C C . PRO D 1 13 ? 9.155 13.866 43.253 1.00 9.14 13 PRO D C 1
ATOM 553 O O . PRO D 1 13 ? 10.208 13.262 43.176 1.00 8.49 13 PRO D O 1
ATOM 565 N N . GLY D 1 15 ? 10.622 12.798 39.655 1.00 8.80 15 GLY D N 1
ATOM 566 C CA . GLY D 1 15 ? 11.838 13.254 39.013 1.00 7.80 15 GLY D CA 1
ATOM 567 C C . GLY D 1 15 ? 11.554 14.110 37.792 1.00 7.94 15 GLY D C 1
ATOM 568 O O . GLY D 1 15 ? 10.402 14.340 37.469 1.00 8.20 15 GLY D O 1
ATOM 569 N N . PRO D 1 16 ? 12.655 14.537 37.177 1.00 7.72 16 PRO D N 1
ATOM 570 C CA . PRO D 1 16 ? 12.577 15.410 35.988 1.00 8.65 16 PRO D CA 1
ATOM 571 C C . PRO D 1 16 ? 12.044 14.622 34.796 1.00 7.90 16 PRO D C 1
ATOM 572 O O . PRO D 1 16 ? 12.138 13.396 34.760 1.00 7.13 16 PRO D O 1
ATOM 576 N N . PRO D 1 17 ? 11.539 15.317 33.784 1.00 8.25 17 PRO D N 1
ATOM 577 C CA . PRO D 1 17 ? 11.101 14.685 32.545 1.00 7.36 17 PRO D CA 1
ATOM 578 C C . PRO D 1 17 ? 12.256 13.939 31.871 1.00 5.71 17 PRO D C 1
ATOM 579 O O . PRO D 1 17 ? 13.431 14.326 32.017 1.00 6.41 17 PRO D O 1
ATOM 583 N N . GLY D 1 18 ? 11.949 12.856 31.130 1.00 5.17 18 GLY D N 1
ATOM 584 C CA . GLY D 1 18 ? 12.984 12.254 30.323 1.00 5.32 18 GLY D CA 1
ATOM 585 C C . GLY D 1 18 ? 13.361 13.067 29.109 1.00 6.14 18 GLY D C 1
ATOM 586 O O . GLY D 1 18 ? 12.785 14.114 28.838 1.00 5.68 18 GLY D O 1
ATOM 587 N N . PRO D 1 19 ? 14.358 12.573 28.367 1.00 7.18 19 PRO D N 1
ATOM 588 C CA . PRO D 1 19 ? 14.809 13.307 27.183 1.00 6.91 19 PRO D CA 1
ATOM 589 C C . PRO D 1 19 ? 13.888 13.104 26.000 1.00 4.37 19 PRO D C 1
ATOM 590 O O . PRO D 1 19 ? 13.095 12.157 25.947 1.00 6.55 19 PRO D O 1
ATOM 594 N N . PRO D 1 20 ? 14.020 13.960 24.986 1.00 6.47 20 PRO D N 1
ATOM 595 C CA . PRO D 1 20 ? 13.328 13.705 23.725 1.00 6.21 20 PRO D CA 1
ATOM 596 C C . PRO D 1 20 ? 13.686 12.322 23.186 1.00 8.46 20 PRO D C 1
ATOM 597 O O . PRO D 1 20 ? 14.795 11.832 23.371 1.00 7.51 20 PRO D O 1
ATOM 601 N N . GLY D 1 21 ? 12.658 11.761 22.517 1.00 6.39 21 GLY D N 1
ATOM 602 C CA . GLY D 1 21 ? 12.839 10.526 21.787 1.00 8.60 21 GLY D CA 1
ATOM 603 C C . GLY D 1 21 ? 13.750 10.669 20.583 1.00 8.82 21 GLY D C 1
ATOM 604 O O . GLY D 1 21 ? 14.195 11.761 20.259 1.00 9.58 21 GLY D O 1
ATOM 605 N N . PRO D 1 22 ? 14.059 9.570 19.916 1.00 10.63 22 PRO D N 1
ATOM 606 C CA . PRO D 1 22 ? 14.917 9.651 18.730 1.00 11.69 22 PRO D CA 1
ATOM 607 C C . PRO D 1 22 ? 14.183 10.263 17.533 1.00 9.50 22 PRO D C 1
ATOM 608 O O . PRO D 1 22 ? 12.956 10.399 17.508 1.00 9.47 22 PRO D O 1
ATOM 612 N N . PRO D 1 23 ? 14.951 10.627 16.500 1.00 13.67 23 PRO D N 1
ATOM 613 C CA . PRO D 1 23 ? 14.355 11.084 15.265 1.00 12.95 23 PRO D CA 1
ATOM 614 C C . PRO D 1 23 ? 13.450 10.005 14.688 1.00 12.28 23 PRO D C 1
ATOM 615 O O . PRO D 1 23 ? 13.691 8.801 14.845 1.00 16.65 23 PRO D O 1
ATOM 619 N N . GLY D 1 24 ? 12.415 10.484 14.005 1.00 13.72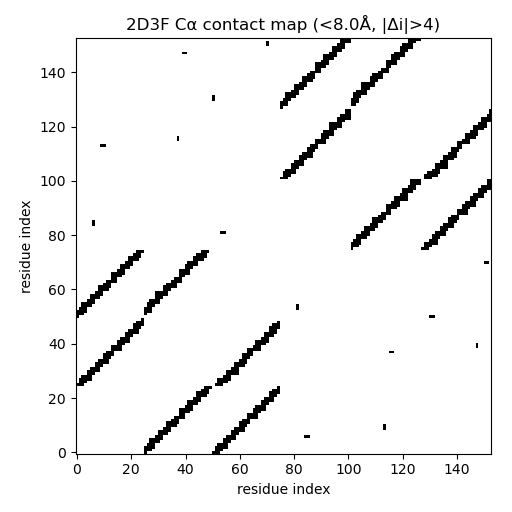 24 GLY D N 1
ATOM 620 C CA . GLY D 1 24 ? 11.512 9.613 13.237 1.00 15.38 24 GLY D CA 1
ATOM 621 C C . GLY D 1 24 ? 12.175 9.037 12.009 1.00 18.42 24 GLY D C 1
ATOM 622 O O . GLY D 1 24 ? 13.322 9.349 11.728 1.00 24.29 24 GLY D O 1
ATOM 623 N N . PRO D 1 25 ? 11.494 8.195 11.256 1.00 23.15 25 PRO D N 1
ATOM 624 C CA . PRO D 1 25 ? 12.159 7.525 10.126 1.00 27.68 25 PRO D CA 1
ATOM 625 C C . PRO D 1 25 ? 12.288 8.486 8.947 1.00 30.24 25 PRO D C 1
ATOM 626 O O . PRO D 1 25 ? 11.598 9.507 8.942 1.00 29.38 25 PRO D O 1
ATOM 630 N N . PRO D 1 26 ? 13.119 8.141 7.986 1.00 34.65 26 PRO D N 1
ATOM 631 C CA . PRO D 1 26 ? 13.233 8.903 6.732 1.00 38.58 26 PRO D CA 1
ATOM 632 C C . PRO D 1 26 ? 11.867 9.129 6.101 1.00 42.82 26 PRO D C 1
ATOM 633 O O . PRO D 1 26 ? 11.011 8.249 6.192 1.00 41.30 26 PRO D O 1
ATOM 637 N N . GLY D 1 27 ? 11.681 10.277 5.472 1.00 45.52 27 GLY D N 1
ATOM 638 C CA . GLY D 1 27 ? 10.409 10.619 4.870 1.00 51.57 27 GLY D CA 1
ATOM 639 C C . GLY D 1 27 ? 10.231 9.921 3.538 1.00 54.66 27 GLY D C 1
ATOM 640 O O . GLY D 1 27 ? 10.600 8.730 3.405 1.00 47.56 27 GLY D O 1
ATOM 642 N N . PRO E 1 1 ? 12.501 14.440 77.163 1.00 32.54 1 PRO E N 1
ATOM 643 C CA . PRO E 1 1 ? 12.689 15.214 75.935 1.00 32.14 1 PRO E CA 1
ATOM 644 C C . PRO E 1 1 ? 12.195 14.449 74.703 1.00 31.46 1 PRO E C 1
ATOM 645 O O . PRO E 1 1 ? 12.361 13.233 74.635 1.00 24.38 1 PRO E O 1
ATOM 649 N N . PRO E 1 2 ? 11.614 15.210 73.790 1.00 30.28 2 PRO E N 1
ATOM 650 C CA . PRO E 1 2 ? 11.125 14.669 72.517 1.00 29.32 2 PRO E CA 1
ATOM 651 C C . PRO E 1 2 ? 12.254 13.954 71.782 1.00 26.24 2 PRO E C 1
ATOM 652 O O . PRO E 1 2 ? 13.419 14.323 71.932 1.00 22.47 2 PRO E O 1
ATOM 656 N N . GLY E 1 3 ? 11.946 12.939 70.983 1.00 20.58 3 GLY E N 1
ATOM 657 C CA . GLY E 1 3 ? 12.988 12.248 70.239 1.00 20.13 3 GLY E CA 1
ATOM 658 C C . GLY E 1 3 ? 13.359 13.067 69.013 1.00 16.70 3 GLY E C 1
ATOM 659 O O . GLY E 1 3 ? 12.736 14.086 68.729 1.00 17.49 3 GLY E O 1
ATOM 660 N N . PRO E 1 4 ? 14.371 12.654 68.277 1.00 15.50 4 PRO E N 1
ATOM 661 C CA . PRO E 1 4 ? 14.759 13.421 67.082 1.00 16.12 4 PRO E CA 1
ATOM 662 C C . PRO E 1 4 ? 13.846 13.194 65.887 1.00 13.52 4 PRO E C 1
ATOM 663 O O . PRO E 1 4 ? 13.052 12.253 65.844 1.00 15.32 4 PRO E O 1
ATOM 667 N N . PRO E 1 5 ? 13.973 14.054 64.885 1.00 14.87 5 PRO E N 1
ATOM 668 C CA . PRO E 1 5 ? 13.236 13.817 63.643 1.00 11.90 5 PRO E CA 1
ATOM 669 C C . PRO E 1 5 ? 13.614 12.460 63.043 1.00 14.57 5 PRO E C 1
ATOM 670 O O . PRO E 1 5 ? 14.765 12.017 63.167 1.00 14.06 5 PRO E O 1
ATOM 674 N N . GLY E 1 6 ? 12.625 11.827 62.410 1.00 12.32 6 GLY E N 1
ATOM 675 C CA . GLY E 1 6 ? 12.794 10.617 61.641 1.00 13.85 6 GLY E CA 1
ATOM 676 C C . GLY E 1 6 ? 13.756 10.819 60.493 1.00 13.73 6 GLY E C 1
ATOM 677 O O . GLY E 1 6 ? 14.175 11.939 60.219 1.00 11.54 6 GLY E O 1
ATOM 678 N N . PRO E 1 7 ? 14.083 9.736 59.798 1.00 11.50 7 PRO E N 1
ATOM 679 C CA . PRO E 1 7 ? 14.922 9.799 58.603 1.00 11.14 7 PRO E CA 1
ATOM 680 C C . PRO E 1 7 ? 14.203 10.395 57.406 1.00 9.38 7 PRO E C 1
ATOM 681 O O . PRO E 1 7 ? 12.984 10.537 57.361 1.00 8.47 7 PRO E O 1
ATOM 685 N N . PRO E 1 8 ? 14.995 10.756 56.396 1.00 11.37 8 PRO E N 1
ATOM 686 C CA . PRO E 1 8 ? 14.373 11.202 55.143 1.00 11.46 8 PRO E CA 1
ATOM 687 C C . PRO E 1 8 ? 13.450 10.133 54.558 1.00 8.77 8 PRO E C 1
ATOM 688 O O . PRO E 1 8 ? 13.699 8.941 54.712 1.00 12.32 8 PRO E O 1
ATOM 692 N N . GLY E 1 9 ? 12.393 10.604 53.882 1.00 7.71 9 GLY E N 1
ATOM 693 C CA . GLY E 1 9 ? 11.510 9.743 53.137 1.00 9.25 9 GLY E CA 1
ATOM 694 C C . GLY E 1 9 ? 12.168 9.103 51.934 1.00 7.45 9 GLY E C 1
ATOM 695 O O . GLY E 1 9 ? 13.279 9.427 51.522 1.00 10.19 9 GLY E O 1
ATOM 696 N N . PRO E 1 10 ? 11.478 8.196 51.270 1.00 7.50 10 PRO E N 1
ATOM 697 C CA . PRO E 1 10 ? 12.066 7.540 50.111 1.00 9.39 10 PRO E CA 1
ATOM 698 C C . PRO E 1 10 ? 12.078 8.493 48.927 1.00 7.91 10 PRO E C 1
ATOM 699 O O . PRO E 1 10 ? 11.402 9.520 48.911 1.00 6.66 10 PRO E O 1
ATOM 703 N N . PRO E 1 11 ? 12.827 8.167 47.887 1.00 10.18 11 PRO E N 1
ATOM 704 C CA . PRO E 1 11 ? 12.865 9.005 46.697 1.00 7.72 11 PRO E CA 1
ATOM 705 C C . PRO E 1 11 ? 11.479 9.077 46.057 1.00 6.26 11 PRO E C 1
ATOM 706 O O . PRO E 1 11 ? 10.671 8.176 46.240 1.00 6.99 11 PRO E O 1
ATOM 710 N N . GLY E 1 12 ? 11.191 10.139 45.303 1.00 5.77 12 GLY E N 1
ATOM 711 C CA . GLY E 1 12 ? 9.977 10.181 44.495 1.00 6.19 12 GLY E CA 1
ATOM 712 C C . GLY E 1 12 ? 10.008 9.186 43.337 1.00 5.82 12 GLY E C 1
ATOM 713 O O . GLY E 1 12 ? 11.026 8.570 43.029 1.00 6.71 12 GLY E O 1
ATOM 714 N N . PRO E 1 13 ? 8.885 9.032 42.650 1.00 6.95 13 PRO E N 1
ATOM 715 C CA . PRO E 1 13 ? 8.843 8.182 41.477 1.00 7.09 13 PRO E CA 1
ATOM 716 C C . PRO E 1 13 ? 9.487 8.863 40.279 1.00 7.15 13 PRO E C 1
ATOM 717 O O . PRO E 1 13 ? 9.839 10.040 40.290 1.00 7.14 13 PRO E O 1
ATOM 729 N N . GLY E 1 15 ? 10.187 10.741 36.800 1.00 7.17 15 GLY E N 1
ATOM 730 C CA . GLY E 1 15 ? 9.511 11.814 36.078 1.00 7.50 15 GLY E CA 1
ATOM 731 C C . GLY E 1 15 ? 8.691 11.324 34.908 1.00 6.05 15 GLY E C 1
ATOM 732 O O . GLY E 1 15 ? 8.782 10.160 34.556 1.00 7.87 15 GLY E O 1
ATOM 733 N N . PRO E 1 16 ? 7.973 12.224 34.255 1.00 7.07 16 PRO E N 1
ATOM 734 C CA . PRO E 1 16 ? 7.207 11.849 33.061 1.00 8.50 16 PRO E CA 1
ATOM 735 C C . PRO E 1 16 ? 8.089 11.579 31.854 1.00 7.34 16 PRO E C 1
ATOM 736 O O . PRO E 1 16 ? 9.261 11.991 31.849 1.00 7.45 16 PRO E O 1
ATOM 740 N N . PRO E 1 17 ? 7.554 10.882 30.858 1.00 8.64 17 PRO E N 1
ATOM 741 C CA . PRO E 1 17 ? 8.356 10.659 29.636 1.00 8.35 17 PRO E CA 1
ATOM 742 C C . PRO E 1 17 ? 8.752 11.957 28.961 1.00 5.31 17 PRO E C 1
ATOM 743 O O . PRO E 1 17 ? 8.072 12.978 29.042 1.00 8.04 17 PRO E O 1
ATOM 747 N N . GLY E 1 18 ? 9.872 11.949 28.247 1.00 5.72 18 GLY E N 1
ATOM 748 C CA . GLY E 1 18 ? 10.221 13.091 27.431 1.00 7.35 18 GLY E CA 1
ATOM 749 C C . GLY E 1 18 ? 9.264 13.276 26.269 1.00 7.40 18 GLY E C 1
ATOM 750 O O . GLY E 1 18 ? 8.392 12.451 26.035 1.00 7.76 18 GLY E O 1
ATOM 751 N N . PRO E 1 19 ? 9.444 14.362 25.533 1.00 7.86 19 PRO E N 1
ATOM 752 C CA . PRO E 1 19 ? 8.649 14.627 24.331 1.00 9.92 19 PRO E CA 1
ATOM 753 C C . PRO E 1 19 ? 9.025 13.714 23.176 1.00 7.46 19 PRO E C 1
ATOM 754 O O . PRO E 1 19 ? 10.101 13.140 23.192 1.00 7.20 19 PRO E O 1
ATOM 758 N N . PRO E 1 20 ? 8.178 13.584 22.157 1.00 9.30 20 PRO E N 1
ATOM 759 C CA . PRO E 1 20 ? 8.606 12.908 20.937 1.00 10.13 20 PRO E CA 1
ATOM 760 C C . PRO E 1 20 ? 9.858 13.572 20.370 1.00 10.94 20 PRO E C 1
ATOM 761 O O . PRO E 1 20 ? 10.136 14.749 20.524 1.00 10.01 20 PRO E O 1
ATOM 765 N N . GLY E 1 21 ? 10.636 12.727 19.710 1.00 8.50 21 GLY E N 1
ATOM 766 C CA . GLY E 1 21 ? 11.812 13.127 18.996 1.00 9.52 21 GLY E CA 1
ATOM 767 C C . GLY E 1 21 ? 11.503 14.022 17.821 1.00 11.76 21 GLY E C 1
ATOM 768 O O . GLY E 1 21 ? 10.350 14.301 17.490 1.00 11.13 21 GLY E O 1
ATOM 769 N N . PRO E 1 22 ? 12.564 14.480 17.174 1.00 12.14 22 PRO E N 1
ATOM 770 C CA . PRO E 1 22 ? 12.448 15.400 16.034 1.00 13.45 22 PRO E CA 1
ATOM 771 C C . PRO E 1 22 ? 11.991 14.603 14.813 1.00 13.15 22 PRO E C 1
ATOM 772 O O . PRO E 1 22 ? 12.067 13.381 14.809 1.00 12.06 22 PRO E O 1
ATOM 776 N N . PRO E 1 23 ? 11.521 15.323 13.806 1.00 16.07 23 PRO E N 1
ATOM 777 C CA . PRO E 1 23 ? 11.095 14.662 12.579 1.00 15.07 23 PRO E CA 1
ATOM 778 C C . PRO E 1 23 ? 12.267 13.939 11.906 1.00 17.34 23 PRO E C 1
ATOM 779 O O . PRO E 1 23 ? 13.401 14.395 12.022 1.00 21.08 23 PRO E O 1
ATOM 783 N N . GLY E 1 24 ? 11.953 12.862 11.227 1.00 18.63 24 GLY E N 1
ATOM 784 C CA . GLY E 1 24 ? 12.873 12.097 10.384 1.00 21.43 24 GLY E CA 1
ATOM 785 C C . GLY E 1 24 ? 13.376 12.922 9.218 1.00 25.59 24 GLY E C 1
ATOM 786 O O . GLY E 1 24 ? 12.839 14.000 8.968 1.00 22.87 24 GLY E O 1
ATOM 787 N N . PRO E 1 25 ? 14.392 12.439 8.511 1.00 31.89 25 PRO E N 1
ATOM 788 C CA . PRO E 1 25 ? 14.899 13.187 7.358 1.00 29.60 25 PRO E CA 1
ATOM 789 C C . PRO E 1 25 ? 13.962 13.081 6.154 1.00 32.34 25 PRO E C 1
ATOM 790 O O . PRO E 1 25 ? 13.070 12.240 6.092 1.00 34.71 25 PRO E O 1
ATOM 794 N N . PRO E 1 26 ? 14.161 13.965 5.187 1.00 30.68 26 PRO E N 1
ATOM 795 C CA . PRO E 1 26 ? 13.297 13.955 3.999 1.00 36.53 26 PRO E CA 1
ATOM 796 C C . PRO E 1 26 ? 13.366 12.619 3.281 1.00 39.94 26 PRO E C 1
ATOM 797 O O . PRO E 1 26 ? 14.309 11.842 3.444 1.00 44.91 26 PRO E O 1
ATOM 801 N N . GLY E 1 27 ? 12.387 12.283 2.446 1.00 44.07 27 GLY E N 1
ATOM 802 C CA . GLY E 1 27 ? 12.631 11.100 1.622 1.00 43.71 27 GLY E CA 1
ATOM 803 C C . GLY E 1 27 ? 12.997 11.547 0.208 1.00 45.39 27 GLY E C 1
ATOM 804 O O . GLY E 1 27 ? 14.169 11.957 0.020 1.00 42.83 27 GLY E O 1
ATOM 805 N N . PRO F 1 1 ? 7.798 9.181 81.870 1.00 69.81 1 PRO F N 1
ATOM 806 C CA . PRO F 1 1 ? 8.547 8.124 81.151 1.00 67.58 1 PRO F CA 1
ATOM 807 C C . PRO F 1 1 ? 9.357 8.773 80.045 1.00 63.18 1 PRO F C 1
ATOM 808 O O . PRO F 1 1 ? 9.614 9.988 80.171 1.00 53.89 1 PRO F O 1
ATOM 812 N N . PRO F 1 2 ? 9.827 8.149 78.977 1.00 58.66 2 PRO F N 1
ATOM 813 C CA . PRO F 1 2 ? 10.364 8.990 77.899 1.00 56.88 2 PRO F CA 1
ATOM 814 C C . PRO F 1 2 ? 9.340 10.015 77.392 1.00 53.67 2 PRO F C 1
ATOM 815 O O . PRO F 1 2 ? 8.141 9.903 77.654 1.00 50.72 2 PRO F O 1
ATOM 819 N N . GLY F 1 3 ? 9.889 10.993 76.666 1.00 46.20 3 GLY F N 1
ATOM 820 C CA . GLY F 1 3 ? 9.106 12.024 76.020 1.00 44.88 3 GLY F CA 1
ATOM 821 C C . GLY F 1 3 ? 8.479 11.482 74.741 1.00 42.25 3 GLY F C 1
ATOM 822 O O . GLY F 1 3 ? 8.667 10.313 74.390 1.00 51.56 3 GLY F O 1
ATOM 823 N N . PRO F 1 4 ? 7.743 12.329 74.038 1.00 33.52 4 PRO F N 1
ATOM 824 C CA . PRO F 1 4 ? 7.084 11.925 72.797 1.00 32.24 4 PRO F CA 1
ATOM 825 C C . PRO F 1 4 ? 8.110 11.582 71.729 1.00 27.15 4 PRO F C 1
ATOM 826 O O . PRO F 1 4 ? 9.236 12.067 71.795 1.00 23.53 4 PRO F O 1
ATOM 830 N N . PRO F 1 5 ? 7.693 10.777 70.764 1.00 25.14 5 PRO F N 1
ATOM 831 C CA . PRO F 1 5 ? 8.454 10.549 69.537 1.00 20.50 5 PRO F CA 1
ATOM 832 C C . PRO F 1 5 ? 8.775 11.856 68.810 1.00 13.80 5 PRO F C 1
ATOM 833 O O . PRO F 1 5 ? 8.094 12.888 68.967 1.00 21.21 5 PRO F O 1
ATOM 837 N N . GLY F 1 6 ? 9.837 11.824 68.008 1.00 16.57 6 GLY F N 1
ATOM 838 C CA . GLY F 1 6 ? 10.191 12.996 67.222 1.00 14.69 6 GLY F CA 1
ATOM 839 C C . GLY F 1 6 ? 9.220 13.180 66.083 1.00 13.77 6 GLY F C 1
ATOM 840 O O . GLY F 1 6 ? 8.337 12.375 65.834 1.00 13.84 6 GLY F O 1
ATOM 841 N N . PRO F 1 7 ? 9.373 14.298 65.389 1.00 15.49 7 PRO F N 1
ATOM 842 C CA . PRO F 1 7 ? 8.579 14.596 64.201 1.00 15.05 7 PRO F CA 1
ATOM 843 C C . PRO F 1 7 ? 8.988 13.712 63.038 1.00 9.81 7 PRO F C 1
ATOM 844 O O . PRO F 1 7 ? 10.088 13.163 63.042 1.00 10.15 7 PRO F O 1
ATOM 848 N N . PRO F 1 8 ? 8.146 13.606 62.034 1.00 12.05 8 PRO F N 1
ATOM 849 C CA . PRO F 1 8 ? 8.588 12.931 60.818 1.00 15.25 8 PRO F CA 1
ATOM 850 C C . PRO F 1 8 ? 9.804 13.638 60.232 1.00 15.04 8 PRO F C 1
ATOM 851 O O . PRO F 1 8 ? 10.073 14.826 60.402 1.00 12.59 8 PRO F O 1
ATOM 855 N N . GLY F 1 9 ? 10.539 12.780 59.536 1.00 10.95 9 GLY F N 1
ATOM 856 C CA . GLY F 1 9 ? 11.752 13.249 58.868 1.00 10.13 9 GLY F CA 1
ATOM 857 C C . GLY F 1 9 ? 11.412 14.126 57.695 1.00 11.60 9 GLY F C 1
ATOM 858 O O . GLY F 1 9 ? 10.271 14.370 57.347 1.00 10.83 9 GLY F O 1
ATOM 859 N N . PRO F 1 10 ? 12.459 14.611 57.042 1.00 11.24 10 PRO F N 1
ATOM 860 C CA . PRO F 1 10 ? 12.268 15.473 55.884 1.00 11.75 10 PRO F CA 1
ATOM 861 C C . PRO F 1 10 ? 11.847 14.649 54.671 1.00 9.56 10 PRO F C 1
ATOM 862 O O . PRO F 1 10 ? 11.962 13.415 54.654 1.00 8.08 10 PRO F O 1
ATOM 866 N N . PRO F 1 11 ? 11.378 15.329 53.636 1.00 10.65 11 PRO F N 1
ATOM 867 C CA . PRO F 1 11 ? 10.987 14.676 52.380 1.00 8.04 11 PRO F CA 1
ATOM 868 C C . PRO F 1 11 ? 12.173 13.971 51.748 1.00 7.68 11 PRO F C 1
ATOM 869 O O . PRO F 1 11 ? 13.303 14.410 51.895 1.00 8.85 11 PRO F O 1
ATOM 873 N N . GLY F 1 12 ? 11.926 12.863 51.057 1.00 7.02 12 GLY F N 1
ATOM 874 C CA . GLY F 1 12 ? 12.954 12.185 50.294 1.00 7.76 12 GLY F CA 1
ATOM 875 C C . GLY F 1 12 ? 13.372 13.026 49.098 1.00 6.50 12 GLY F C 1
ATOM 876 O O . GLY F 1 12 ? 12.770 14.075 48.828 1.00 7.08 12 GLY F O 1
ATOM 877 N N . PRO F 1 13 ? 14.401 12.568 48.366 1.00 9.36 13 PRO F N 1
ATOM 878 C CA . PRO F 1 13 ? 14.860 13.336 47.222 1.00 10.26 13 PRO F CA 1
ATOM 879 C C . PRO F 1 13 ? 13.956 13.117 46.006 1.00 8.99 13 PRO F C 1
ATOM 880 O O . PRO F 1 13 ? 13.137 12.207 45.908 1.00 7.15 13 PRO F O 1
ATOM 892 N N . GLY F 1 15 ? 12.743 11.878 42.483 1.00 8.15 15 GLY F N 1
ATOM 893 C CA . GLY F 1 15 ? 12.857 10.669 41.711 1.00 7.29 15 GLY F CA 1
ATOM 894 C C . GLY F 1 15 ? 13.805 10.810 40.544 1.00 5.45 15 GLY F C 1
ATOM 895 O O . GLY F 1 15 ? 14.341 11.871 40.199 1.00 7.68 15 GLY F O 1
ATOM 896 N N . PRO F 1 16 ? 14.021 9.659 39.921 1.00 6.66 16 PRO F N 1
ATOM 897 C CA . PRO F 1 16 ? 14.895 9.625 38.756 1.00 6.48 16 PRO F CA 1
ATOM 898 C C . PRO F 1 16 ? 14.233 10.219 37.523 1.00 6.79 16 PRO F C 1
ATOM 899 O O . PRO F 1 16 ? 13.013 10.390 37.485 1.00 6.92 16 PRO F O 1
ATOM 903 N N . PRO F 1 17 ? 14.993 10.521 36.485 1.00 7.50 17 PRO F N 1
ATOM 904 C CA . PRO F 1 17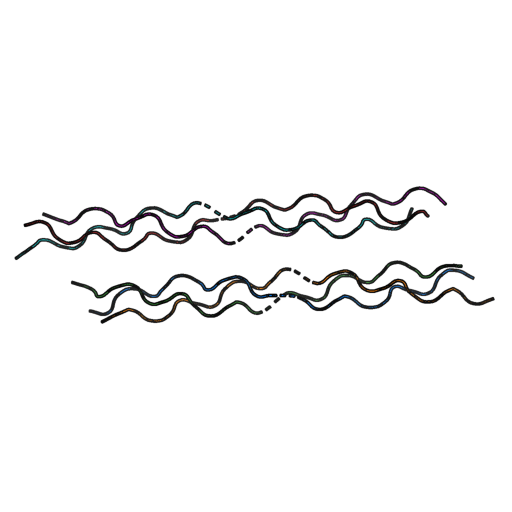 ? 14.377 11.038 35.244 1.00 6.91 17 PRO F CA 1
ATOM 905 C C . PRO F 1 17 ? 13.409 9.984 34.683 1.00 7.16 17 PRO F C 1
ATOM 906 O O . PRO F 1 17 ? 13.551 8.769 34.819 1.00 7.35 17 PRO F O 1
ATOM 910 N N . GLY F 1 18 ? 12.395 10.550 34.005 1.00 7.14 18 GLY F N 1
ATOM 911 C CA . GLY F 1 18 ? 11.474 9.784 33.195 1.00 5.91 18 GLY F CA 1
ATOM 912 C C . GLY F 1 18 ? 12.183 9.182 31.999 1.00 7.70 18 GLY F C 1
ATOM 913 O O . GLY F 1 18 ? 13.342 9.489 31.723 1.00 7.90 18 GLY F O 1
ATOM 914 N N . PRO F 1 19 ? 11.423 8.301 31.354 1.00 6.91 19 PRO F N 1
ATOM 915 C CA . PRO F 1 19 ? 11.962 7.633 30.163 1.00 8.23 19 PRO F CA 1
ATOM 916 C C . PRO F 1 19 ? 12.010 8.571 28.974 1.00 7.73 19 PRO F C 1
ATOM 917 O O . PRO F 1 19 ? 11.335 9.604 28.941 1.00 7.91 19 PRO F O 1
ATOM 921 N N . PRO F 1 20 ? 12.771 8.213 27.944 1.00 8.53 20 PRO F N 1
ATOM 922 C CA . PRO F 1 20 ? 12.732 9.019 26.715 1.00 7.68 20 PRO F CA 1
ATOM 923 C C . PRO F 1 20 ? 11.341 9.011 26.103 1.00 7.41 20 PRO F C 1
ATOM 924 O O . PRO F 1 20 ? 10.544 8.082 26.263 1.00 8.18 20 PRO F O 1
ATOM 928 N N . GLY F 1 21 ? 11.048 10.103 25.375 1.00 6.99 21 GLY F N 1
ATOM 929 C CA . GLY F 1 21 ? 9.849 10.131 24.549 1.00 7.31 21 GLY F CA 1
ATOM 930 C C . GLY F 1 21 ? 9.951 9.153 23.377 1.00 8.10 21 GLY F C 1
ATOM 931 O O . GLY F 1 21 ? 11.016 8.594 23.126 1.00 8.65 21 GLY F O 1
ATOM 932 N N . PRO F 1 22 ? 8.850 8.926 22.659 1.00 8.81 22 PRO F N 1
ATOM 933 C CA . PRO F 1 22 ? 8.869 8.049 21.467 1.00 9.90 22 PRO F CA 1
ATOM 934 C C . PRO F 1 22 ? 9.522 8.745 20.289 1.00 8.58 22 PRO F C 1
ATOM 935 O O . PRO F 1 22 ? 9.839 9.953 20.285 1.00 10.62 22 PRO F O 1
ATOM 939 N N . PRO F 1 23 ? 9.772 7.959 19.248 1.00 11.28 23 PRO F N 1
ATOM 940 C CA . PRO F 1 23 ? 10.357 8.531 18.031 1.00 11.12 23 PRO F CA 1
ATOM 941 C C . PRO F 1 23 ? 9.524 9.648 17.423 1.00 9.89 23 PRO F C 1
ATOM 942 O O . PRO F 1 23 ? 8.312 9.657 17.507 1.00 11.52 23 PRO F O 1
ATOM 946 N N . GLY F 1 24 ? 10.242 10.577 16.784 1.00 10.71 24 GLY F N 1
ATOM 947 C CA . GLY F 1 24 ? 9.598 11.644 16.058 1.00 13.16 24 GLY F CA 1
ATOM 948 C C . GLY F 1 24 ? 8.884 11.107 14.828 1.00 13.61 24 GLY F C 1
ATOM 949 O O . GLY F 1 24 ? 9.017 9.948 14.452 1.00 13.78 24 GLY F O 1
ATOM 950 N N . PRO F 1 25 ? 8.096 11.976 14.213 1.00 17.74 25 PRO F N 1
ATOM 951 C CA . PRO F 1 25 ? 7.287 11.575 13.059 1.00 20.08 25 PRO F CA 1
ATOM 952 C C . PRO F 1 25 ? 8.197 11.365 11.845 1.00 17.82 25 PRO F C 1
ATOM 953 O O . PRO F 1 25 ? 9.350 11.787 11.881 1.00 17.58 25 PRO F O 1
ATOM 957 N N . PRO F 1 26 ? 7.677 10.734 10.803 1.00 19.85 26 PRO F N 1
ATOM 958 C CA . PRO F 1 26 ? 8.377 10.560 9.534 1.00 22.91 26 PRO F CA 1
ATOM 959 C C . PRO F 1 26 ? 8.806 11.918 8.939 1.00 28.05 26 PRO F C 1
ATOM 960 O O . PRO F 1 26 ? 8.106 12.884 9.245 1.00 28.77 26 PRO F O 1
ATOM 964 N N . GLY F 1 27 ? 9.866 11.832 8.191 1.00 23.57 27 GLY F N 1
ATOM 965 C CA . GLY F 1 27 ? 10.435 12.931 7.498 1.00 30.22 27 GLY F CA 1
ATOM 966 C C . GLY F 1 27 ? 9.614 13.461 6.342 1.00 34.95 27 GLY F C 1
ATOM 967 O O . GLY F 1 27 ? 10.089 14.403 5.673 1.00 42.82 27 GLY F O 1
#

Secondary structure (DSSP, 8-state):
---PPPPP------------PPPP-/-PPPPPPP-PPP--PPPPP-PPP--/---PPPPP-PPP--PPPPPPPPPP-/-PPPP----PPP--------------/---PPPPPPPPP--------PPPPP-/---PPPPP------PPPPPPPPPPP-

InterPro domains:
  IPR008160 Collagen triple helix repeat [PF01391] (15-69)
  IPR017095 Saimiri transformation-associated protein [PIRSF037035] (1-99)

B-factor: mean 19.81, std 13.65, range [4.37, 71.88]

Foldseek 3Di:
DDDDDDDDDDDDDDDDDDDDDDDDD/DDDDDDDDDDDDDDDDDDDDDDDDD/DDDDDDDDDDDDDDDDDDDDDDDDD/DDDDDDDDDDDDDDDDDDDDDDDDDD/DDDDDDDDDDDDDDDDDDDDDDDDDD/DDDDDDDDDDDDDDDDDDDDDDDDDD

Sequence (153 aa):
PPGPPGPPGPPGPGPPGPPGPPGPPPPGPPGPPGPPGPGPPGPPGPPGPPPPGPPGPPGPPGPGPPGPPGPPGPPPPGPPGPPGPPGPGPPGPPGPPGPPGPPGPPGPPGPPGPGPPGPPGPPGPPGPPGPPGPPGPPGPGPPGPPGPPGPPG